Protein AF-A0A6G1E7I2-F1 (afdb_monomer)

Foldseek 3Di:
DLCVLCVLDPDDPADPVNDDDDDDDDDDPVVVVVVVDDDDDPVVVSNVVVVVCCVVVVDPDRDPPPDD

Mean predicted aligned error: 6.05 Å

Radius of gyration: 16.99 Å; Cα contacts (8 Å, |Δi|>4): 20; chains: 1; bounding box: 39×33×39 Å

Nearest PDB structures (foldseek):
  3c1t-assembly2_B  TM=7.393E-01  e=5.631E-01  Vitis vinifera
  2c29-assembly1_D  TM=7.257E-01  e=6.911E-01  Vitis vinifera

pLDDT: mean 89.42, std 13.11, range [39.19, 98.62]

Structure (mmCIF, N/CA/C/O backbone):
data_AF-A0A6G1E7I2-F1
#
_entry.id   AF-A0A6G1E7I2-F1
#
loop_
_atom_site.group_PDB
_atom_site.id
_atom_site.type_symbol
_atom_site.label_atom_id
_atom_site.label_alt_id
_atom_site.label_comp_id
_atom_site.label_asym_id
_atom_site.label_entity_id
_atom_site.label_seq_id
_atom_site.pdbx_PDB_ins_code
_atom_site.Cartn_x
_atom_site.Cartn_y
_atom_site.Cartn_z
_atom_site.occupancy
_atom_site.B_iso_or_equiv
_atom_site.auth_seq_id
_atom_site.auth_comp_id
_atom_site.auth_asym_id
_atom_site.auth_atom_id
_atom_site.pdbx_PDB_model_num
ATOM 1 N N . MET A 1 1 ? 8.650 -4.805 1.552 1.00 86.62 1 MET A N 1
ATOM 2 C CA . MET A 1 1 ? 7.302 -5.120 1.026 1.00 86.62 1 MET A CA 1
ATOM 3 C C . MET A 1 1 ? 7.180 -5.001 -0.495 1.00 86.62 1 MET A C 1
ATOM 5 O O . MET A 1 1 ? 7.026 -6.033 -1.124 1.00 86.62 1 MET A O 1
ATOM 9 N N . LEU A 1 2 ? 7.235 -3.815 -1.130 1.00 89.94 2 LEU A N 1
ATOM 10 C CA . LEU A 1 2 ? 6.988 -3.731 -2.589 1.00 89.94 2 LEU A CA 1
ATOM 11 C C . LEU A 1 2 ? 8.038 -4.494 -3.416 1.00 89.94 2 LEU A C 1
ATOM 13 O O . LEU A 1 2 ? 7.680 -5.261 -4.301 1.00 89.94 2 LEU A O 1
ATOM 17 N N . LYS A 1 3 ? 9.318 -4.373 -3.038 1.00 90.31 3 LYS A N 1
ATOM 18 C CA . LYS A 1 3 ? 10.425 -5.168 -3.595 1.00 90.31 3 LYS A CA 1
ATOM 19 C C . LYS A 1 3 ? 10.241 -6.684 -3.431 1.00 90.31 3 LYS A C 1
ATOM 21 O O . LYS A 1 3 ? 10.735 -7.440 -4.248 1.00 90.31 3 LYS A O 1
ATOM 26 N N . GLU A 1 4 ? 9.542 -7.133 -2.388 1.00 91.75 4 GLU A N 1
ATOM 27 C CA . GLU A 1 4 ? 9.249 -8.564 -2.198 1.00 91.75 4 GLU A CA 1
ATOM 28 C C . GLU A 1 4 ? 8.087 -9.027 -3.079 1.00 91.75 4 GLU A C 1
ATOM 30 O O . GLU A 1 4 ? 8.092 -10.160 -3.540 1.00 91.75 4 GLU A O 1
ATOM 35 N N . LEU A 1 5 ? 7.080 -8.170 -3.287 1.00 93.19 5 LEU A N 1
ATOM 36 C CA . LEU A 1 5 ? 5.933 -8.479 -4.145 1.00 93.19 5 LEU A CA 1
ATOM 37 C C . LEU A 1 5 ? 6.312 -8.481 -5.628 1.00 93.19 5 LEU A C 1
ATOM 39 O O . LEU A 1 5 ? 5.793 -9.298 -6.381 1.00 93.19 5 LEU A O 1
ATOM 43 N N . PHE A 1 6 ? 7.204 -7.574 -6.034 1.00 92.44 6 PHE A N 1
ATOM 44 C CA . PHE A 1 6 ? 7.624 -7.410 -7.424 1.00 92.44 6 PHE A CA 1
ATOM 45 C C . PHE A 1 6 ? 9.149 -7.235 -7.538 1.00 92.44 6 PHE A C 1
ATOM 47 O O . PHE A 1 6 ? 9.625 -6.136 -7.849 1.00 92.44 6 PHE A O 1
ATOM 54 N N . PRO A 1 7 ? 9.937 -8.294 -7.276 1.00 91.31 7 PRO A N 1
ATOM 55 C CA . PRO A 1 7 ? 11.401 -8.235 -7.313 1.00 91.31 7 PRO A CA 1
ATOM 56 C C . PRO A 1 7 ? 11.978 -7.905 -8.698 1.00 91.31 7 PRO A C 1
ATOM 58 O O . PRO A 1 7 ? 13.132 -7.496 -8.792 1.00 91.31 7 PRO A O 1
ATOM 61 N N . GLN A 1 8 ? 11.185 -8.055 -9.761 1.00 89.19 8 GLN A N 1
ATOM 62 C CA . GLN A 1 8 ? 11.561 -7.754 -11.141 1.00 89.19 8 GLN A CA 1
ATOM 63 C C . GLN A 1 8 ? 11.717 -6.256 -11.436 1.00 89.19 8 GLN A C 1
ATOM 65 O O . GLN A 1 8 ? 12.371 -5.893 -12.413 1.00 89.19 8 GLN A O 1
ATOM 70 N N . TYR A 1 9 ? 11.115 -5.376 -10.630 1.00 90.56 9 TYR A N 1
ATOM 71 C CA . TYR A 1 9 ? 11.285 -3.936 -10.804 1.00 90.56 9 TYR A CA 1
ATOM 72 C C . TYR A 1 9 ? 12.529 -3.446 -10.057 1.00 90.56 9 TYR A C 1
ATOM 74 O O . TYR A 1 9 ? 12.794 -3.906 -8.943 1.00 90.56 9 TYR A O 1
ATOM 82 N N . PRO A 1 10 ? 13.263 -2.460 -10.606 1.00 87.75 10 PRO A N 1
ATOM 83 C CA . PRO A 1 10 ? 14.428 -1.868 -9.953 1.00 87.75 10 PRO A CA 1
ATOM 84 C C . PRO A 1 10 ? 14.001 -0.942 -8.799 1.00 87.75 10 PRO A C 1
ATOM 86 O O . PRO A 1 10 ? 14.135 0.277 -8.863 1.00 87.75 10 PRO A O 1
ATOM 89 N N . ILE A 1 11 ? 13.451 -1.521 -7.731 1.00 87.81 11 ILE A N 1
ATOM 90 C CA . ILE A 1 11 ? 12.983 -0.795 -6.549 1.00 87.81 11 ILE A CA 1
ATOM 91 C C . ILE A 1 11 ? 14.168 -0.577 -5.607 1.00 87.81 11 ILE A C 1
ATOM 93 O O . ILE A 1 11 ? 14.741 -1.528 -5.059 1.00 87.81 11 ILE A O 1
ATOM 97 N N . THR A 1 12 ? 14.528 0.688 -5.399 1.00 83.62 12 THR A N 1
ATOM 98 C CA . THR A 1 12 ? 15.591 1.073 -4.471 1.00 83.62 12 THR A CA 1
ATOM 99 C C . THR A 1 12 ? 15.141 0.873 -3.024 1.00 83.62 12 THR A C 1
ATOM 101 O O . THR A 1 12 ? 13.977 1.044 -2.670 1.00 83.62 12 THR A O 1
ATOM 104 N N . ALA A 1 13 ? 16.083 0.495 -2.157 1.00 78.12 13 ALA A N 1
ATOM 105 C CA . ALA A 1 13 ? 15.842 0.403 -0.714 1.00 78.12 13 ALA A CA 1
ATOM 106 C C . ALA A 1 13 ? 16.070 1.740 0.015 1.00 78.12 13 ALA A C 1
ATOM 108 O O . ALA A 1 13 ? 15.822 1.830 1.214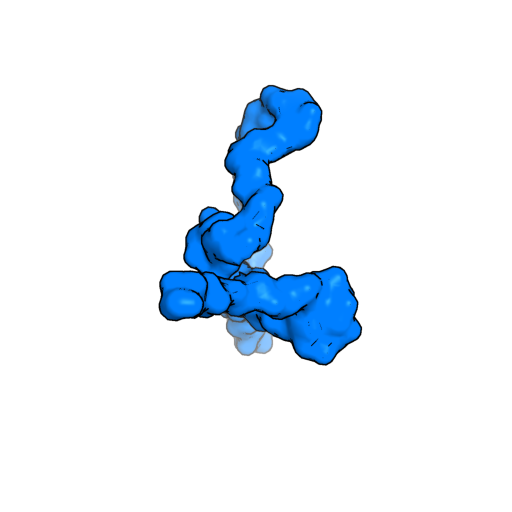 1.00 78.12 13 ALA A O 1
ATOM 109 N N . ARG A 1 14 ? 16.579 2.754 -0.695 1.00 77.06 14 ARG A N 1
ATOM 110 C CA . ARG A 1 14 ? 16.895 4.080 -0.158 1.00 77.06 14 ARG A CA 1
ATOM 111 C C . ARG A 1 14 ? 16.002 5.135 -0.794 1.00 77.06 14 ARG A C 1
ATOM 113 O O . ARG A 1 14 ? 15.744 5.078 -2.000 1.00 77.06 14 ARG A O 1
ATOM 120 N N . CYS A 1 15 ? 15.555 6.073 0.033 1.00 75.56 15 CYS A N 1
ATOM 121 C CA . CYS A 1 15 ? 14.886 7.290 -0.409 1.00 75.56 15 CYS A CA 1
ATOM 122 C C . CYS A 1 15 ? 15.908 8.237 -1.044 1.00 75.56 15 CYS A C 1
ATOM 124 O O . CYS A 1 15 ? 17.064 8.263 -0.636 1.00 75.56 15 CYS A O 1
ATOM 126 N N . ALA A 1 16 ? 15.477 9.029 -2.026 1.00 81.69 16 ALA A N 1
ATOM 127 C CA . ALA A 1 16 ? 16.360 9.942 -2.752 1.00 81.69 16 ALA A CA 1
ATOM 128 C C . ALA A 1 16 ? 16.975 11.044 -1.869 1.00 81.69 16 ALA A C 1
ATOM 130 O O . ALA A 1 16 ? 18.007 11.600 -2.226 1.00 81.69 16 ALA A O 1
ATOM 131 N N . ASP A 1 17 ? 16.344 11.368 -0.738 1.00 84.25 17 ASP A N 1
ATOM 132 C CA . ASP A 1 17 ? 16.776 12.423 0.178 1.00 84.25 17 ASP A CA 1
ATOM 133 C C . ASP A 1 17 ? 17.541 11.906 1.409 1.00 84.25 17 ASP A C 1
ATOM 135 O O . ASP A 1 17 ? 17.830 12.702 2.300 1.00 84.25 17 ASP A O 1
ATOM 139 N N . ASP A 1 18 ? 17.844 10.598 1.473 1.00 82.75 18 ASP A N 1
ATOM 140 C CA . ASP A 1 18 ? 18.557 9.911 2.570 1.00 82.75 18 ASP A CA 1
ATOM 141 C C . ASP A 1 18 ? 18.036 10.245 3.988 1.00 82.75 18 ASP A C 1
ATOM 143 O O . ASP A 1 18 ? 18.711 10.030 5.000 1.00 82.75 18 ASP A O 1
ATOM 147 N N . LYS A 1 19 ? 16.797 10.746 4.097 1.00 86.06 19 LYS A N 1
ATOM 148 C CA . LYS A 1 19 ? 16.199 11.079 5.388 1.00 86.06 19 LYS A CA 1
ATOM 149 C C . LYS A 1 19 ? 15.836 9.808 6.154 1.00 86.06 19 LYS A C 1
ATOM 151 O O . LYS A 1 19 ? 15.390 8.822 5.558 1.00 86.06 19 LYS A O 1
ATOM 156 N N . PRO A 1 20 ? 15.967 9.824 7.492 1.00 85.25 20 PRO A N 1
ATOM 157 C CA . PRO A 1 20 ? 15.553 8.698 8.310 1.00 85.25 20 PRO A CA 1
ATOM 158 C C . PRO A 1 20 ? 14.048 8.460 8.171 1.00 85.25 20 PRO A C 1
ATOM 160 O O . PRO A 1 20 ? 13.252 9.396 8.064 1.00 85.25 20 PRO A O 1
ATOM 163 N N . MET A 1 21 ? 13.653 7.188 8.221 1.00 85.31 21 MET A N 1
ATOM 164 C CA . MET A 1 21 ? 12.245 6.812 8.199 1.00 85.31 21 MET A CA 1
ATOM 165 C C . MET A 1 21 ? 11.532 7.411 9.415 1.00 85.31 21 MET A C 1
ATOM 167 O O . MET A 1 21 ? 11.875 7.126 10.565 1.00 85.31 21 MET A O 1
ATOM 171 N N . VAL A 1 22 ? 10.526 8.242 9.153 1.00 90.69 22 VAL A N 1
ATOM 172 C CA . VAL A 1 22 ? 9.701 8.834 10.207 1.00 90.69 22 VAL A CA 1
ATOM 173 C C . VAL A 1 22 ? 8.877 7.734 10.873 1.00 90.69 22 VAL A C 1
ATOM 175 O O . VAL A 1 22 ? 8.389 6.811 10.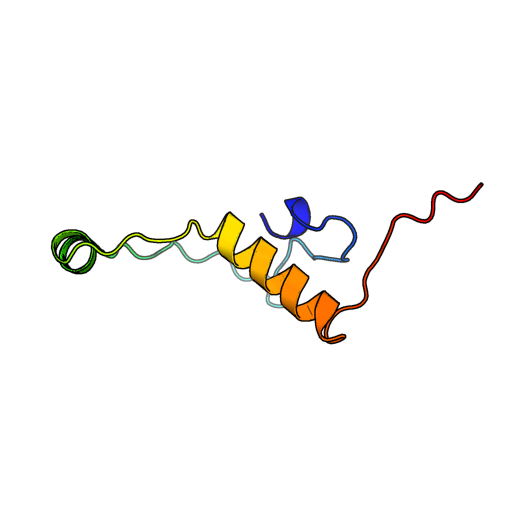217 1.00 90.69 22 VAL A O 1
ATOM 178 N N . LYS A 1 23 ? 8.723 7.817 12.198 1.00 92.88 23 LYS A N 1
ATOM 179 C CA . LYS A 1 23 ? 7.904 6.862 12.950 1.00 92.88 23 LYS A CA 1
ATOM 180 C C . LYS A 1 23 ? 6.439 6.959 12.501 1.00 92.88 23 LYS A C 1
ATOM 182 O O . LYS A 1 23 ? 5.924 8.073 12.411 1.00 92.88 23 LYS A O 1
ATOM 187 N N . PRO A 1 24 ? 5.748 5.827 12.277 1.00 94.12 24 PRO A N 1
ATOM 188 C CA . PRO A 1 24 ? 4.326 5.846 11.964 1.00 94.12 24 PRO A CA 1
ATOM 189 C C . PRO A 1 24 ? 3.510 6.504 13.078 1.00 94.12 24 PRO A C 1
ATOM 191 O O . PRO A 1 24 ? 3.759 6.281 14.266 1.00 94.12 24 PRO A O 1
ATOM 194 N N . TYR A 1 25 ? 2.499 7.273 12.688 1.00 95.94 25 TYR A N 1
ATOM 195 C CA . TYR A 1 25 ? 1.514 7.804 13.621 1.00 95.94 25 TYR A CA 1
ATOM 196 C C . TYR A 1 25 ? 0.534 6.711 14.046 1.00 95.94 25 TYR A C 1
ATOM 198 O O . TYR A 1 25 ? 0.189 5.820 13.269 1.00 95.94 25 TYR A O 1
ATOM 206 N N . LYS A 1 26 ? 0.053 6.802 15.287 1.00 96.81 26 LYS A N 1
ATOM 207 C CA . LYS A 1 26 ? -1.048 5.964 15.765 1.00 96.81 26 LYS A CA 1
ATOM 208 C C . LYS A 1 26 ? -2.372 6.594 15.341 1.00 96.81 26 LYS A C 1
ATOM 210 O O . LYS A 1 26 ? -2.562 7.794 15.509 1.00 96.81 26 LYS A O 1
ATOM 215 N N . PHE A 1 27 ? -3.284 5.776 14.836 1.00 96.44 27 PHE A N 1
ATOM 216 C CA . PHE A 1 27 ? -4.646 6.173 14.489 1.00 96.44 27 PHE A CA 1
ATOM 217 C C . PHE A 1 27 ? -5.620 5.045 14.847 1.00 96.44 27 PHE A C 1
ATOM 219 O O . PHE A 1 27 ? -5.197 3.915 15.092 1.00 96.44 27 PHE A O 1
ATOM 226 N N . SER A 1 28 ? -6.915 5.357 14.909 1.00 97.00 28 SER A N 1
ATOM 227 C CA . SER A 1 28 ? -7.975 4.382 15.190 1.00 97.00 28 SER A CA 1
ATOM 228 C C . SER A 1 28 ? -8.884 4.217 13.979 1.00 97.00 28 SER A C 1
ATOM 230 O O . SER A 1 28 ? -9.278 5.203 13.356 1.00 97.00 28 SER A O 1
ATOM 232 N N . VAL A 1 29 ? -9.242 2.968 13.686 1.00 97.06 29 VAL A N 1
ATOM 233 C CA . VAL A 1 29 ? -10.229 2.586 12.662 1.00 97.06 29 VAL A CA 1
ATOM 234 C C . VAL A 1 29 ? -11.540 2.076 13.266 1.00 97.06 29 VAL A C 1
ATOM 236 O O . VAL A 1 29 ? -12.485 1.790 12.537 1.00 97.06 29 VAL A O 1
ATOM 239 N N . GLN A 1 30 ? -11.635 2.040 14.599 1.00 98.12 30 GLN A N 1
ATOM 240 C CA . GLN A 1 30 ? -12.715 1.374 15.337 1.00 98.12 30 GLN A CA 1
ATOM 241 C C . GLN A 1 30 ? -14.116 1.854 14.943 1.00 98.12 30 GLN A C 1
ATOM 243 O O . GLN A 1 30 ? -15.046 1.060 14.892 1.00 98.12 30 GLN A O 1
ATOM 248 N N . ARG A 1 31 ? -14.287 3.150 14.644 1.00 98.31 31 ARG A N 1
ATOM 249 C CA . ARG A 1 31 ? -15.594 3.695 14.232 1.00 98.31 31 ARG A CA 1
ATOM 250 C C . ARG A 1 31 ? -16.074 3.122 12.900 1.00 98.31 31 ARG A C 1
ATOM 252 O O . ARG A 1 31 ? -17.268 2.930 12.732 1.00 98.31 31 ARG A O 1
ATOM 259 N N . LEU A 1 32 ? -15.159 2.870 11.967 1.00 98.44 32 LEU A N 1
ATOM 260 C CA . LEU A 1 32 ? -15.491 2.293 10.666 1.00 98.44 32 LEU A CA 1
ATOM 261 C C . LEU A 1 32 ? -15.772 0.796 10.802 1.00 98.44 32 LEU A C 1
ATOM 263 O O . LEU A 1 32 ? -16.753 0.305 10.252 1.00 98.44 32 LEU A O 1
ATOM 267 N N . GLU A 1 33 ? -14.973 0.089 11.600 1.00 98.06 33 GLU A N 1
ATOM 268 C CA . GLU A 1 33 ? -15.209 -1.327 11.907 1.00 98.06 33 GLU A CA 1
ATOM 269 C C . GLU A 1 33 ? -16.557 -1.536 12.614 1.00 98.06 33 GLU A C 1
ATOM 271 O O . GLU A 1 33 ? -17.297 -2.453 12.270 1.00 98.06 33 GLU A O 1
ATOM 276 N N . ALA A 1 34 ? -16.936 -0.635 13.529 1.00 98.44 34 ALA A N 1
ATOM 277 C CA . ALA A 1 34 ? -18.243 -0.650 14.191 1.00 98.44 34 ALA A CA 1
ATOM 278 C C . ALA A 1 34 ? -19.425 -0.446 13.224 1.00 98.44 34 ALA A C 1
ATOM 280 O O . ALA A 1 34 ? -20.540 -0.8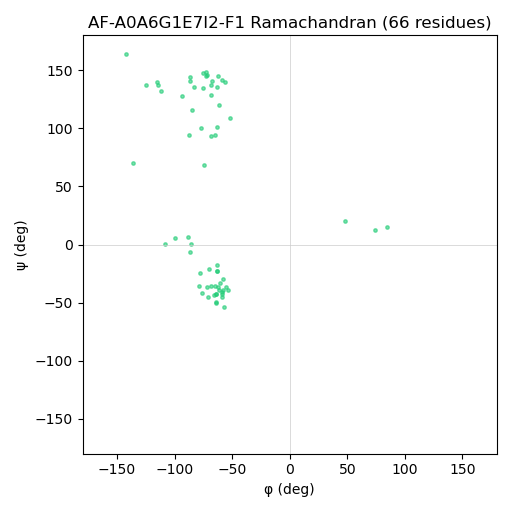60 13.530 1.00 98.44 34 ALA A O 1
ATOM 281 N N . LEU A 1 35 ? -19.190 0.162 12.056 1.00 98.62 35 LEU A N 1
ATOM 282 C CA . LEU A 1 35 ? -20.172 0.291 10.973 1.00 98.62 35 LEU A CA 1
ATOM 283 C C . LEU A 1 35 ? -20.158 -0.911 10.008 1.00 98.62 35 LEU A C 1
ATOM 285 O O . LEU A 1 35 ? -20.834 -0.876 8.983 1.00 98.62 35 LEU A O 1
ATOM 289 N 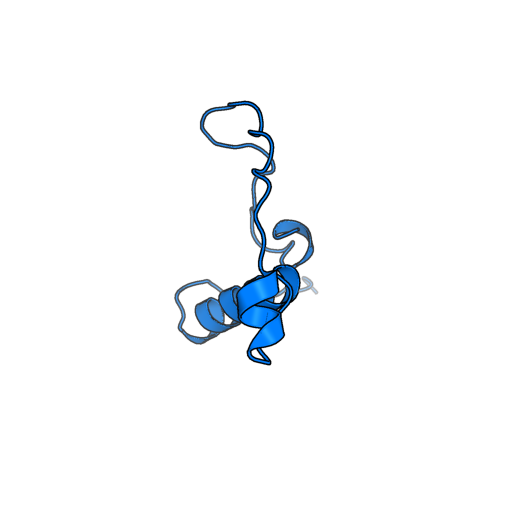N . GLY A 1 36 ? -19.395 -1.965 10.311 1.00 98.25 36 GLY A N 1
ATOM 290 C CA . GLY A 1 36 ? -19.274 -3.162 9.475 1.00 98.25 36 GLY A CA 1
ATOM 291 C C . GLY A 1 36 ? -18.243 -3.043 8.348 1.00 98.25 36 GLY A C 1
ATOM 292 O O . GLY A 1 36 ? -18.258 -3.850 7.420 1.00 98.25 36 GLY A O 1
ATOM 293 N N . MET A 1 37 ? -17.352 -2.046 8.388 1.00 97.94 37 MET A N 1
ATOM 294 C CA . MET A 1 37 ? -16.291 -1.912 7.389 1.00 97.94 37 MET A CA 1
ATOM 295 C C . MET A 1 37 ? -15.169 -2.930 7.626 1.00 97.94 37 MET A C 1
ATOM 297 O O . MET A 1 37 ? -14.653 -3.056 8.735 1.00 97.94 37 MET A O 1
ATOM 301 N N . HIS A 1 38 ? -14.723 -3.580 6.550 1.00 97.06 38 HIS A N 1
ATOM 302 C CA . HIS A 1 38 ? -13.542 -4.442 6.543 1.00 97.06 38 HIS A CA 1
ATOM 303 C C . HIS A 1 38 ? -12.428 -3.818 5.700 1.00 97.06 38 HIS A C 1
ATOM 305 O O . HIS A 1 38 ? -12.656 -3.394 4.566 1.00 97.06 38 HIS A O 1
ATOM 311 N N . PHE A 1 39 ? -11.212 -3.774 6.244 1.00 97.19 39 PHE A N 1
ATOM 312 C CA . PHE A 1 39 ? -10.053 -3.218 5.550 1.00 97.19 39 PHE A CA 1
ATOM 313 C C . PHE A 1 39 ? -9.282 -4.306 4.810 1.00 97.19 39 PHE A C 1
ATOM 315 O O . PHE A 1 39 ? -8.855 -5.296 5.403 1.00 97.19 39 PHE A O 1
ATOM 322 N N . THR A 1 40 ? -9.035 -4.090 3.520 1.00 97.44 40 THR A N 1
ATOM 323 C CA . THR A 1 40 ? -8.089 -4.911 2.761 1.00 97.44 40 THR A CA 1
ATOM 324 C C . THR A 1 40 ? -6.660 -4.641 3.254 1.00 97.44 40 THR A C 1
ATOM 326 O O . THR A 1 40 ? -6.252 -3.475 3.308 1.00 97.44 40 THR A O 1
ATOM 329 N N . PRO A 1 41 ? -5.867 -5.677 3.590 1.00 97.19 41 PRO A N 1
ATOM 330 C CA . PRO A 1 41 ? -4.478 -5.498 3.996 1.00 97.19 41 PRO A CA 1
ATOM 331 C C . PRO A 1 41 ? -3.657 -4.757 2.936 1.00 97.19 41 PRO A C 1
ATOM 333 O O . PRO A 1 41 ? -3.749 -5.043 1.742 1.00 97.19 41 PRO A O 1
ATOM 336 N N . LEU A 1 42 ? -2.775 -3.854 3.374 1.00 95.56 42 LEU A N 1
ATOM 337 C CA . LEU A 1 42 ? -1.973 -3.011 2.476 1.00 95.56 42 LEU A CA 1
ATOM 338 C C . LEU A 1 42 ? -1.191 -3.820 1.428 1.00 95.56 42 LEU A C 1
ATOM 340 O O . LEU A 1 42 ? -1.102 -3.413 0.273 1.00 95.56 42 LEU A O 1
ATOM 344 N N . ARG A 1 43 ? -0.647 -4.978 1.821 1.00 96.50 43 ARG A N 1
ATOM 345 C CA . ARG A 1 43 ? 0.109 -5.867 0.928 1.00 96.50 43 ARG A CA 1
ATOM 346 C C . ARG A 1 43 ? -0.732 -6.331 -0.265 1.00 96.50 43 ARG A C 1
ATOM 348 O O . ARG A 1 43 ? -0.238 -6.340 -1.388 1.00 96.50 43 ARG A O 1
ATOM 355 N N . GLU A 1 44 ? -1.990 -6.684 -0.022 1.00 97.38 44 GLU A N 1
ATOM 356 C CA . GLU A 1 44 ? -2.925 -7.128 -1.057 1.00 97.38 44 GLU A CA 1
ATOM 357 C C . GLU A 1 44 ? -3.344 -5.961 -1.957 1.00 97.38 44 GLU A C 1
ATOM 359 O O . GLU A 1 44 ? -3.295 -6.077 -3.182 1.00 97.38 44 GLU A O 1
ATOM 364 N N . SER A 1 45 ? -3.678 -4.812 -1.363 1.00 98.00 45 SER A N 1
ATOM 365 C CA . SER A 1 45 ? -4.028 -3.603 -2.115 1.00 98.00 45 SER A CA 1
ATOM 366 C C . SER A 1 45 ? -2.891 -3.153 -3.038 1.00 98.00 45 SER A C 1
ATOM 368 O O . SER A 1 45 ? -3.135 -2.805 -4.194 1.00 98.00 45 SER A O 1
ATOM 370 N N . LEU A 1 46 ? -1.638 -3.210 -2.574 1.00 96.69 46 LEU A N 1
ATOM 371 C CA . LEU A 1 46 ? -0.464 -2.886 -3.390 1.00 96.69 46 LEU A CA 1
ATOM 372 C C . LEU A 1 46 ? -0.262 -3.872 -4.539 1.00 96.69 46 LEU A C 1
ATOM 374 O O . LEU A 1 46 ? 0.005 -3.436 -5.657 1.00 96.69 46 LEU A O 1
ATOM 378 N N . TYR A 1 47 ? -0.419 -5.174 -4.285 1.00 96.88 47 TYR A N 1
ATOM 379 C CA . TYR A 1 47 ? -0.337 -6.188 -5.335 1.00 96.88 47 TYR A CA 1
ATOM 380 C C . TYR A 1 47 ? -1.360 -5.913 -6.444 1.00 96.88 47 TYR A C 1
ATOM 382 O O . TYR A 1 47 ? -0.982 -5.728 -7.599 1.00 96.88 47 TYR A O 1
ATOM 390 N N . LYS A 1 48 ? -2.638 -5.758 -6.070 1.00 98.12 48 LYS A N 1
ATOM 391 C CA . LYS A 1 48 ? -3.730 -5.444 -7.005 1.00 98.12 48 LYS A CA 1
ATOM 392 C C . LYS A 1 48 ? -3.480 -4.147 -7.778 1.00 98.12 48 LYS A C 1
ATOM 394 O O . LYS A 1 48 ? -3.768 -4.078 -8.970 1.00 98.12 48 LYS A O 1
ATOM 399 N N . THR A 1 49 ? -2.930 -3.130 -7.114 1.00 97.38 49 THR A N 1
ATOM 400 C CA . THR A 1 49 ? -2.623 -1.840 -7.749 1.00 97.38 49 THR A CA 1
ATOM 401 C C . THR A 1 49 ? -1.565 -1.996 -8.8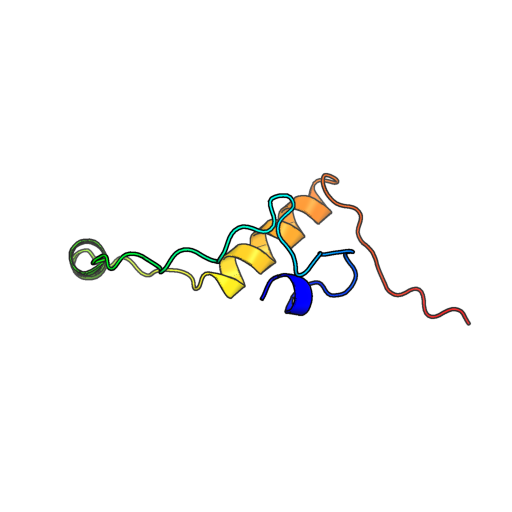38 1.00 97.38 49 THR A C 1
ATOM 403 O O . THR A 1 49 ? -1.782 -1.540 -9.957 1.00 97.38 49 THR A O 1
ATOM 406 N N . VAL A 1 50 ? -0.442 -2.660 -8.547 1.00 96.38 50 VAL A N 1
ATOM 407 C CA . VAL A 1 50 ? 0.633 -2.859 -9.533 1.00 96.38 50 VAL A CA 1
ATOM 408 C C . VAL A 1 50 ? 0.155 -3.713 -10.705 1.00 96.38 50 VAL A C 1
ATOM 410 O O . VAL A 1 50 ? 0.411 -3.338 -11.846 1.00 96.38 50 VAL A O 1
ATOM 413 N N . THR A 1 51 ? -0.593 -4.791 -10.453 1.00 96.38 51 THR A N 1
ATOM 414 C CA . THR A 1 51 ? -1.204 -5.594 -11.525 1.00 96.38 51 THR A CA 1
ATOM 415 C C . THR A 1 51 ? -2.136 -4.747 -12.392 1.00 96.38 51 THR A C 1
ATOM 417 O O . THR A 1 51 ? -2.009 -4.752 -13.608 1.00 96.38 51 THR A O 1
ATOM 420 N N . SER A 1 52 ? -2.990 -3.906 -11.795 1.00 98.31 52 SER A N 1
ATOM 421 C CA . SER A 1 52 ? -3.862 -3.019 -12.581 1.00 98.31 52 SER A CA 1
ATOM 422 C C . SER A 1 52 ? -3.078 -2.016 -13.434 1.00 98.31 52 SER A C 1
ATOM 424 O O . SER A 1 52 ? -3.489 -1.698 -14.548 1.00 98.31 52 SER A O 1
ATOM 426 N N . LEU A 1 53 ? -1.957 -1.500 -12.922 1.00 97.56 53 LEU A N 1
ATOM 427 C CA . LEU A 1 53 ? -1.079 -0.600 -13.673 1.00 97.56 53 LEU A CA 1
ATOM 428 C C . LEU A 1 53 ? -0.376 -1.320 -14.831 1.00 97.56 53 LEU A C 1
ATOM 430 O O . LEU A 1 53 ? -0.201 -0.719 -15.890 1.00 97.56 53 LEU A O 1
ATOM 434 N N . GLN A 1 54 ? -0.002 -2.585 -14.647 1.00 96.25 54 GLN A N 1
ATOM 435 C CA . GLN A 1 54 ? 0.532 -3.441 -15.706 1.00 96.25 54 GLN A CA 1
ATOM 436 C C . GLN A 1 54 ? -0.509 -3.689 -16.802 1.00 96.25 54 GLN A C 1
ATOM 438 O O . GLN A 1 54 ? -0.235 -3.425 -17.971 1.00 96.25 54 GLN A O 1
ATOM 443 N N . ASP A 1 55 ? -1.719 -4.104 -16.421 1.00 97.38 55 ASP A N 1
ATOM 444 C CA . ASP A 1 55 ? -2.814 -4.411 -17.352 1.00 97.38 55 ASP A CA 1
ATOM 445 C C . ASP A 1 55 ? -3.217 -3.194 -18.196 1.00 97.38 55 ASP A C 1
ATOM 447 O O . ASP A 1 55 ? -3.591 -3.317 -19.360 1.00 97.38 55 ASP A O 1
ATOM 451 N N . LYS A 1 56 ? -3.111 -1.996 -17.612 1.00 98.12 56 LYS A N 1
ATOM 452 C CA . LYS A 1 56 ? -3.394 -0.720 -18.286 1.00 98.12 56 LYS A CA 1
ATOM 453 C C . LYS A 1 56 ? -2.198 -0.152 -19.056 1.00 98.12 56 LYS A C 1
ATOM 455 O O . LYS A 1 56 ? -2.308 0.932 -19.622 1.00 98.12 56 LYS A O 1
ATOM 460 N N . GLY A 1 57 ? -1.056 -0.838 -19.066 1.00 96.31 57 GLY A N 1
ATOM 461 C CA . GLY A 1 57 ? 0.147 -0.416 -19.789 1.00 96.31 57 GLY A CA 1
ATOM 462 C C . GLY A 1 57 ? 0.903 0.758 -19.158 1.00 96.31 57 GLY A C 1
ATOM 463 O O . GLY A 1 57 ? 1.793 1.320 -19.791 1.00 96.31 57 GLY A O 1
ATOM 464 N N . HIS A 1 58 ? 0.589 1.135 -17.916 1.00 97.25 58 HIS A N 1
ATOM 465 C CA . HIS A 1 58 ? 1.331 2.164 -17.178 1.00 97.25 58 HIS A CA 1
ATOM 466 C C . HIS A 1 58 ? 2.649 1.639 -16.608 1.00 97.25 58 HIS A C 1
ATOM 468 O O . HI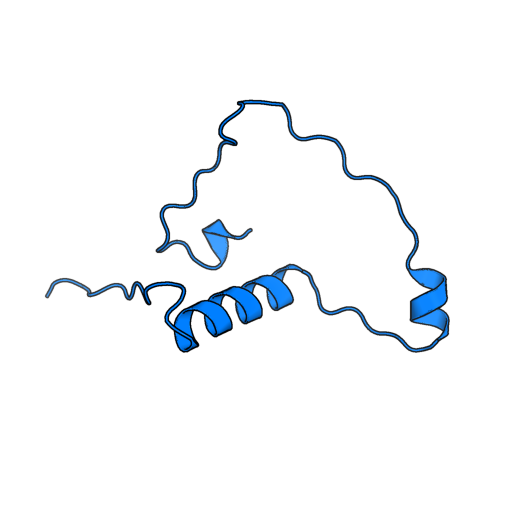S A 1 58 ? 3.569 2.417 -16.364 1.00 97.25 58 HIS A O 1
ATOM 474 N N . LEU A 1 59 ? 2.737 0.327 -16.381 1.00 94.94 59 LEU A N 1
ATOM 475 C CA . LEU A 1 59 ? 3.962 -0.347 -15.972 1.00 94.94 59 LEU A CA 1
ATOM 476 C C . LEU A 1 59 ? 4.280 -1.486 -16.945 1.00 94.94 59 LEU A C 1
ATOM 478 O O . LEU A 1 59 ? 3.382 -2.245 -17.307 1.00 94.94 59 LEU A O 1
ATOM 482 N N . PRO A 1 60 ? 5.549 -1.662 -17.349 1.00 93.56 60 PRO A N 1
ATOM 483 C CA . PRO A 1 60 ? 5.925 -2.781 -18.199 1.00 93.56 60 PRO A CA 1
ATOM 484 C C . PRO A 1 60 ? 5.794 -4.092 -17.422 1.00 93.56 60 PRO A C 1
ATOM 486 O O . PRO A 1 60 ? 6.230 -4.177 -16.273 1.00 93.56 60 PRO A O 1
ATOM 489 N N . VAL A 1 61 ? 5.248 -5.135 -18.045 1.00 91.88 61 VAL A N 1
ATOM 490 C CA . VAL A 1 61 ? 5.257 -6.488 -17.474 1.00 91.88 61 VAL A CA 1
ATOM 491 C C . VAL A 1 61 ? 6.653 -7.078 -17.663 1.00 91.88 61 VAL A C 1
ATOM 493 O O . VAL A 1 61 ? 7.011 -7.535 -18.747 1.00 91.88 61 VAL A O 1
ATOM 496 N N . ILE A 1 62 ? 7.466 -7.045 -16.607 1.00 84.31 62 ILE A N 1
ATOM 497 C CA . ILE A 1 62 ? 8.810 -7.630 -16.627 1.00 84.31 62 ILE A CA 1
ATOM 498 C C . ILE A 1 62 ? 8.680 -9.100 -16.223 1.00 84.31 62 ILE A C 1
ATOM 500 O O . ILE A 1 62 ? 8.628 -9.434 -15.041 1.00 84.31 62 ILE A O 1
ATOM 504 N N . SER A 1 63 ? 8.574 -9.977 -17.217 1.00 74.38 63 SER A N 1
ATOM 505 C CA . SER A 1 63 ? 8.628 -1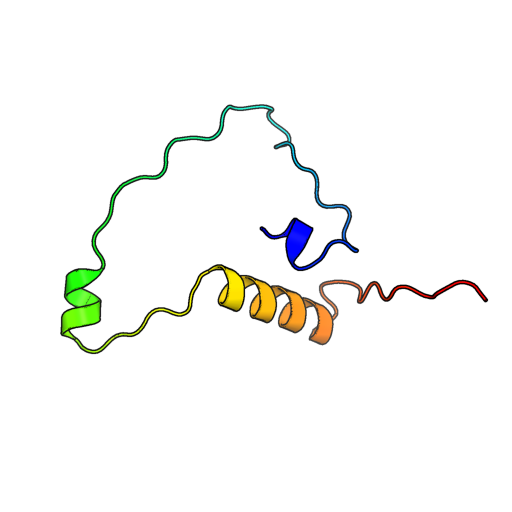1.423 -16.999 1.00 74.38 63 SER A CA 1
ATOM 506 C C . SER A 1 63 ? 10.087 -11.883 -17.020 1.00 74.38 63 SER A C 1
ATOM 508 O O . SER A 1 63 ? 10.867 -11.404 -17.847 1.00 74.38 63 SER A O 1
ATOM 510 N N . HIS A 1 64 ? 10.471 -12.816 -16.142 1.00 59.66 64 HIS A N 1
ATOM 511 C CA . HIS A 1 64 ? 11.751 -13.512 -16.278 1.00 59.66 64 HIS A CA 1
ATOM 512 C C . HIS A 1 64 ? 11.695 -14.328 -17.571 1.00 59.66 64 HIS A C 1
ATOM 514 O O . HIS A 1 64 ? 11.201 -15.453 -17.598 1.00 59.66 64 HIS A O 1
ATOM 520 N N . ARG A 1 65 ? 12.195 -13.761 -18.668 1.00 54.47 65 ARG A N 1
ATOM 521 C CA . ARG A 1 65 ? 1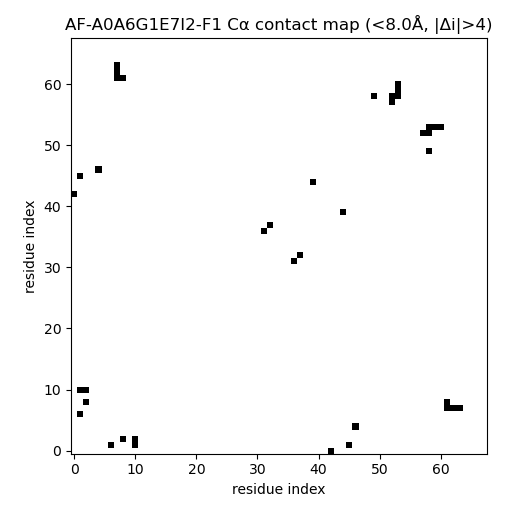2.607 -14.568 -19.808 1.00 54.47 65 ARG A CA 1
ATOM 522 C C . ARG A 1 65 ? 13.835 -15.324 -19.315 1.00 54.47 65 ARG A C 1
ATOM 524 O O . ARG A 1 65 ? 14.928 -14.767 -19.302 1.00 54.47 65 ARG A O 1
ATOM 531 N N . SER A 1 66 ? 13.642 -16.540 -18.807 1.00 46.16 66 SER A N 1
ATOM 532 C CA . SER A 1 66 ? 14.739 -17.493 -18.678 1.00 46.16 66 SER A CA 1
ATOM 533 C C . SER A 1 66 ? 15.387 -17.544 -20.054 1.00 46.16 66 SER A C 1
ATOM 535 O O . SER A 1 66 ? 14.747 -17.961 -21.019 1.00 46.16 66 SER A O 1
ATOM 537 N N . ALA A 1 67 ? 16.587 -16.982 -20.168 1.00 45.06 67 ALA A N 1
ATOM 538 C CA . ALA A 1 67 ? 17.405 -17.145 -21.350 1.00 45.06 67 ALA A CA 1
ATOM 539 C C . ALA A 1 67 ? 17.718 -18.644 -21.436 1.00 45.06 67 ALA A C 1
ATOM 541 O O . ALA A 1 67 ? 18.498 -19.158 -20.635 1.00 45.06 67 ALA A O 1
ATOM 542 N N . LEU A 1 68 ? 16.991 -19.336 -22.312 1.00 39.19 68 LEU A N 1
ATOM 543 C CA . LEU A 1 68 ? 17.427 -20.585 -22.925 1.00 39.19 68 LEU A CA 1
ATOM 544 C C . LEU A 1 68 ? 18.285 -20.223 -24.135 1.00 39.19 68 LEU A C 1
ATOM 546 O O . LEU A 1 68 ? 17.895 -19.260 -24.841 1.00 39.19 68 LEU A O 1
#

Secondary structure (DSSP, 8-state):
-HHHH-TTS---SS-TT-PPPPPPPP---HHHHTTT--PPPHHHHHHHHHHHHHHTTSS---------

Organism: NCBI:txid1104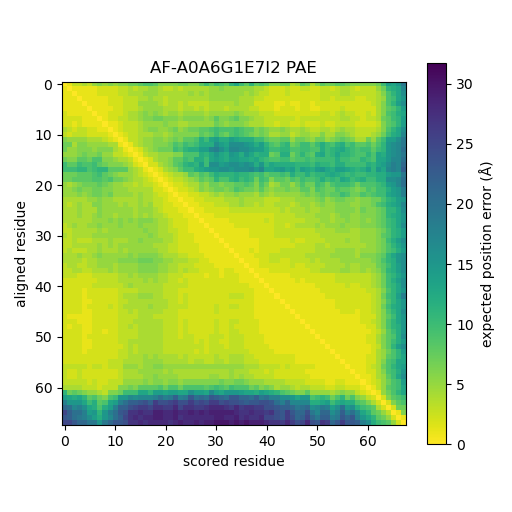50

Sequence (68 aa):
MLKELFPQYPITARCADDKPMVKPYKFSVQRLEALGMHFTPLRESLYKTVTSLQDKGHLPVISHRSAL

Solvent-accessible surface area (backbone atoms only — not comparable to full-atom values): 4746 Å² total; per-residue (Å²): 106,69,52,73,78,43,65,76,51,96,67,72,95,67,63,97,80,74,68,78,85,75,80,82,81,90,84,82,63,61,75,49,45,75,71,71,53,81,83,79,56,66,72,57,54,51,51,55,48,53,52,52,34,33,79,70,66,77,34,84,82,72,70,87,74,76,84,124